Protein AF-A0A0P7XXV5-F1 (afdb_monomer_lite)

Secondary structure (DSSP, 8-state):
--HHHHHHHHHHSTTHHHHHHHHHHHHHHHHHHHH--S-------------S----S---TTSSSPEEEEE------TT--S--GGGGSS-SEEEEETT--HHHHHHHHHHHHT--TT------------

Foldseek 3Di:
DPPVVVVVVCVVDPPPVVVVVVVVVVVVVVVVVVVDPDDDDDDDDDDDDDDDDPPPPDPVVLPPADKDKDFADDDDDPPDPDDPLCVLVPDRIDIDHPPDDPVNVVVVSCVSSVNDPPDDDDDDPPPDDD

pLDDT: mean 74.36, std 18.9, range [37.81, 96.12]

InterPro domains:
  IPR051507 Polycomb group RING finger [PTHR45893] (1-121)

Organism: Scleropages formosus (NCBI:txid113540)

Radius of gyration: 26.79 Å; chains: 1; bounding box: 54×50×66 Å

Structure (mmCIF, N/CA/C/O backbone):
data_AF-A0A0P7XXV5-F1
#
_entry.id   AF-A0A0P7XXV5-F1
#
loop_
_atom_site.group_PDB
_atom_site.id
_atom_site.type_symbol
_atom_site.label_atom_id
_atom_site.label_alt_id
_atom_site.label_comp_id
_atom_site.label_asym_id
_atom_site.label_entity_id
_atom_site.label_seq_id
_atom_site.pdbx_PDB_ins_code
_atom_site.Cartn_x
_atom_site.Cartn_y
_atom_site.Cartn_z
_atom_site.occupancy
_atom_site.B_iso_or_equiv
_atom_site.auth_seq_id
_atom_site.auth_comp_id
_atom_site.auth_asym_id
_atom_site.auth_atom_id
_atom_site.pdbx_PDB_model_num
ATOM 1 N N . MET A 1 1 ? 2.782 2.547 -19.962 1.00 63.94 1 MET A N 1
ATOM 2 C CA . MET A 1 1 ? 1.845 1.404 -20.049 1.00 63.94 1 MET A CA 1
ATOM 3 C C . MET A 1 1 ? 1.946 0.604 -18.756 1.00 63.94 1 MET A C 1
ATOM 5 O O . MET A 1 1 ? 2.900 0.814 -18.023 1.00 63.94 1 MET A O 1
ATOM 9 N N . ASP A 1 2 ? 0.969 -0.246 -18.427 1.00 87.75 2 ASP A N 1
ATOM 10 C CA . ASP A 1 2 ? 1.122 -1.216 -17.330 1.00 87.75 2 ASP A CA 1
ATOM 11 C C . ASP A 1 2 ? 2.130 -2.286 -17.772 1.00 87.75 2 ASP A C 1
ATOM 13 O O . ASP A 1 2 ? 1.900 -2.953 -18.783 1.00 87.75 2 ASP A O 1
ATOM 17 N N . ASN A 1 3 ? 3.228 -2.445 -17.030 1.00 85.25 3 ASN A N 1
ATOM 18 C CA . ASN A 1 3 ? 4.298 -3.396 -17.348 1.00 85.25 3 ASN A CA 1
ATOM 19 C C . ASN A 1 3 ? 3.766 -4.833 -17.513 1.00 85.25 3 ASN A C 1
ATOM 21 O O . ASN A 1 3 ? 4.292 -5.608 -18.304 1.00 85.25 3 ASN A O 1
ATOM 25 N N . THR A 1 4 ? 2.688 -5.193 -16.809 1.00 88.56 4 THR A N 1
ATOM 26 C CA . THR A 1 4 ? 2.060 -6.518 -16.921 1.00 88.56 4 THR A CA 1
ATOM 27 C C . THR A 1 4 ? 1.306 -6.670 -18.236 1.00 88.56 4 THR A C 1
ATOM 29 O O . THR A 1 4 ? 1.388 -7.714 -18.880 1.00 88.56 4 THR A O 1
ATOM 32 N N . LEU A 1 5 ? 0.566 -5.634 -18.645 1.00 93.06 5 LEU A N 1
ATOM 33 C CA . LEU A 1 5 ? -0.151 -5.642 -19.921 1.00 93.06 5 LEU A CA 1
ATOM 34 C C . LEU A 1 5 ? 0.833 -5.701 -21.088 1.00 93.06 5 LEU A C 1
ATOM 36 O O . LEU A 1 5 ? 0.609 -6.461 -22.023 1.00 93.06 5 LEU A O 1
ATOM 40 N N . GLU A 1 6 ? 1.932 -4.959 -21.002 1.00 90.69 6 GLU A N 1
ATOM 41 C CA . GLU A 1 6 ? 3.004 -4.970 -21.996 1.00 90.69 6 GLU A CA 1
ATOM 42 C C . GLU A 1 6 ? 3.633 -6.370 -22.145 1.00 90.69 6 GLU A C 1
ATOM 44 O O . GLU A 1 6 ? 3.699 -6.913 -23.249 1.00 90.69 6 GLU A O 1
ATOM 49 N N . GLU A 1 7 ? 3.981 -7.026 -21.034 1.00 88.88 7 GLU A N 1
ATOM 50 C CA . GLU A 1 7 ? 4.498 -8.402 -21.042 1.00 88.88 7 GLU A CA 1
ATOM 51 C C . GLU A 1 7 ? 3.500 -9.418 -21.618 1.00 88.88 7 GLU A C 1
ATOM 53 O O . GLU A 1 7 ? 3.889 -10.348 -22.330 1.00 88.88 7 GLU A O 1
ATOM 58 N N . ILE A 1 8 ? 2.204 -9.256 -21.333 1.00 93.56 8 ILE A N 1
ATOM 59 C CA . ILE A 1 8 ? 1.156 -10.099 -21.920 1.00 93.56 8 ILE A CA 1
ATOM 60 C C . ILE A 1 8 ? 1.088 -9.878 -23.435 1.00 93.56 8 ILE A C 1
ATOM 62 O O . ILE A 1 8 ? 1.070 -10.846 -24.195 1.00 93.56 8 ILE A O 1
ATOM 66 N N . ILE A 1 9 ? 1.089 -8.624 -23.887 1.00 93.81 9 ILE A N 1
ATOM 67 C CA . ILE A 1 9 ? 1.019 -8.261 -25.306 1.00 93.81 9 ILE A CA 1
ATOM 68 C C . ILE A 1 9 ? 2.217 -8.837 -26.075 1.00 93.81 9 ILE A C 1
ATOM 70 O O . ILE A 1 9 ? 2.024 -9.465 -27.117 1.00 93.81 9 ILE A O 1
ATOM 74 N N . PHE A 1 10 ? 3.435 -8.717 -25.543 1.00 94.00 10 PHE A N 1
ATOM 75 C CA . PHE A 1 10 ? 4.636 -9.257 -26.188 1.00 94.00 10 PHE A CA 1
ATOM 76 C C . PHE A 1 10 ? 4.674 -10.785 -26.243 1.00 94.00 10 PHE A C 1
ATOM 78 O O . PHE A 1 10 ? 5.223 -11.349 -27.188 1.00 94.00 10 PHE A O 1
ATOM 85 N N . LYS A 1 11 ? 4.057 -11.472 -25.278 1.00 92.38 11 LYS A N 1
ATOM 86 C CA . LYS A 1 11 ? 3.904 -12.935 -25.328 1.00 92.38 11 LYS A CA 1
ATOM 87 C C . LYS A 1 11 ? 2.852 -13.382 -26.340 1.00 92.38 11 LYS A C 1
ATOM 89 O O . LYS A 1 11 ? 3.003 -14.447 -26.931 1.00 92.38 11 LYS A O 1
ATOM 94 N N . LEU A 1 12 ? 1.794 -12.594 -26.534 1.00 95.69 12 LEU A N 1
ATOM 95 C CA . LEU A 1 12 ? 0.735 -12.891 -27.502 1.00 95.69 12 LEU A CA 1
ATOM 96 C C . LEU A 1 12 ? 1.146 -12.576 -28.944 1.00 95.69 12 LEU A C 1
ATOM 98 O O . LEU A 1 12 ? 0.664 -13.231 -29.866 1.00 95.69 12 LEU A O 1
ATOM 102 N N . VAL A 1 13 ? 2.026 -11.592 -29.145 1.00 95.56 13 VAL A N 1
ATOM 103 C CA . VAL A 1 13 ? 2.463 -11.140 -30.472 1.00 95.56 13 VAL A CA 1
ATOM 104 C C . VAL A 1 13 ? 3.986 -11.286 -30.607 1.00 95.56 13 VAL A C 1
ATOM 106 O O . VAL A 1 13 ? 4.728 -10.367 -30.252 1.00 95.56 13 VAL A O 1
ATOM 109 N N . PRO A 1 14 ? 4.476 -12.412 -31.160 1.00 92.88 14 PRO A N 1
ATOM 110 C CA . PRO A 1 14 ? 5.902 -12.631 -31.383 1.00 92.88 14 PRO A CA 1
ATOM 111 C C . PRO A 1 14 ? 6.520 -11.541 -32.265 1.00 92.88 14 PRO A C 1
ATOM 113 O O . PRO A 1 14 ? 5.907 -11.086 -33.235 1.00 92.88 14 PRO A O 1
ATOM 116 N N . GLY A 1 15 ? 7.747 -11.124 -31.955 1.00 91.94 15 GLY A N 1
ATOM 117 C CA . GLY A 1 15 ? 8.468 -10.141 -32.766 1.00 91.94 15 GLY A CA 1
ATOM 118 C C . GLY A 1 15 ? 7.968 -8.698 -32.620 1.00 91.94 15 GLY A C 1
ATOM 119 O O . GLY A 1 15 ? 8.361 -7.834 -33.404 1.00 91.94 15 GLY A O 1
ATOM 120 N N . LEU A 1 16 ? 7.016 -8.416 -31.719 1.00 95.44 16 LEU A N 1
ATOM 121 C CA . LEU A 1 16 ? 6.488 -7.062 -31.526 1.00 95.44 16 LEU A CA 1
ATOM 122 C C . LEU A 1 16 ? 7.499 -6.161 -30.808 1.00 95.44 16 LEU A C 1
ATOM 124 O O . LEU A 1 16 ? 7.743 -5.053 -31.277 1.00 95.44 16 LEU A O 1
ATOM 128 N N . ARG A 1 17 ? 8.141 -6.670 -29.751 1.00 93.88 17 ARG A N 1
ATOM 129 C CA . ARG A 1 17 ? 9.139 -5.932 -28.966 1.00 93.88 17 ARG A CA 1
ATOM 130 C C . ARG A 1 17 ? 10.307 -5.467 -29.837 1.00 93.88 17 ARG A C 1
ATOM 132 O O . ARG A 1 17 ? 10.703 -4.308 -29.789 1.00 93.88 17 ARG A O 1
ATOM 139 N N . GLU A 1 18 ? 10.833 -6.366 -30.663 1.00 95.38 18 GLU A N 1
ATOM 140 C CA . GLU A 1 18 ? 11.959 -6.092 -31.554 1.00 95.38 18 GLU A CA 1
ATOM 141 C C . GLU A 1 18 ? 11.587 -5.049 -32.613 1.00 95.38 18 GLU A C 1
ATOM 143 O O . GLU A 1 18 ? 12.385 -4.166 -32.919 1.00 95.38 18 GLU A O 1
ATOM 148 N N . ARG A 1 19 ? 10.360 -5.106 -33.150 1.00 95.06 19 ARG A N 1
ATOM 149 C CA . ARG A 1 19 ? 9.874 -4.120 -34.127 1.00 95.06 19 ARG A CA 1
ATOM 150 C C . ARG A 1 19 ? 9.702 -2.735 -33.521 1.00 95.06 19 ARG A C 1
ATOM 152 O O . ARG A 1 19 ? 10.088 -1.765 -34.166 1.00 95.06 19 ARG A O 1
ATOM 159 N N . GLU A 1 20 ? 9.131 -2.631 -32.325 1.00 94.19 20 GLU A N 1
ATOM 160 C CA . GLU A 1 20 ? 8.963 -1.338 -31.653 1.00 94.19 20 GLU A CA 1
ATOM 161 C C . GLU A 1 20 ? 10.319 -0.713 -31.316 1.00 94.19 20 GLU A C 1
ATOM 163 O O . GLU A 1 20 ? 10.552 0.455 -31.628 1.00 94.19 20 GLU A O 1
ATOM 168 N N . GLN A 1 21 ? 11.258 -1.511 -30.804 1.00 93.75 21 GLN A N 1
ATOM 169 C CA . GLN A 1 21 ? 12.616 -1.048 -30.532 1.00 93.75 21 GLN A CA 1
ATOM 170 C C . GLN A 1 21 ? 13.341 -0.602 -31.813 1.00 93.75 21 GLN A C 1
ATOM 172 O O . GLN A 1 21 ? 13.996 0.441 -31.830 1.00 93.75 21 GLN A O 1
ATOM 177 N N . GLN A 1 22 ? 13.192 -1.346 -32.912 1.00 95.75 22 GLN A N 1
ATOM 178 C CA . GLN A 1 22 ? 13.773 -0.974 -34.203 1.00 95.75 22 GLN A CA 1
ATOM 179 C C . GLN A 1 22 ? 13.188 0.345 -34.733 1.00 95.75 22 GLN A C 1
ATOM 181 O O . GLN A 1 22 ? 13.937 1.199 -35.208 1.00 95.75 22 GLN A O 1
ATOM 186 N N . GLN A 1 23 ? 11.872 0.544 -34.616 1.00 94.75 23 GLN A N 1
ATOM 187 C CA . GLN A 1 23 ? 11.214 1.790 -35.020 1.00 94.75 23 GLN A CA 1
ATOM 188 C C . GLN A 1 23 ? 11.680 2.983 -34.185 1.00 94.75 23 GLN A C 1
ATOM 190 O O . GLN A 1 23 ? 11.906 4.058 -34.739 1.00 94.75 23 GLN A O 1
ATOM 195 N N . GLU A 1 24 ? 11.864 2.804 -32.878 1.00 92.62 24 GLU A N 1
ATOM 196 C CA . GLU A 1 24 ? 12.381 3.850 -31.997 1.00 92.62 24 GLU A CA 1
ATOM 197 C C . GLU A 1 24 ? 13.819 4.237 -32.376 1.00 92.62 24 GLU A C 1
ATOM 199 O O . GLU A 1 24 ? 14.122 5.420 -32.554 1.00 92.62 24 GLU A O 1
ATOM 204 N N . ILE A 1 25 ? 14.697 3.252 -32.600 1.00 93.00 25 ILE A N 1
ATOM 205 C CA . ILE A 1 25 ? 16.075 3.486 -33.060 1.00 93.00 25 ILE A CA 1
ATOM 206 C C . ILE A 1 25 ? 16.083 4.234 -34.398 1.00 93.00 25 ILE A C 1
ATOM 208 O O . ILE A 1 25 ? 16.828 5.203 -34.569 1.00 93.00 25 ILE A O 1
ATOM 212 N N . GLU A 1 26 ? 15.260 3.809 -35.356 1.00 94.00 26 GLU A N 1
ATOM 213 C CA . GLU A 1 26 ? 15.156 4.454 -36.666 1.00 94.00 26 GLU A CA 1
ATOM 214 C C . GLU A 1 26 ? 14.610 5.876 -36.574 1.00 94.00 26 GLU A C 1
ATOM 216 O O . GLU A 1 26 ? 15.117 6.772 -37.256 1.00 94.00 26 GLU A O 1
ATOM 221 N N . PHE A 1 27 ? 13.625 6.102 -35.706 1.00 94.00 27 PHE A N 1
ATOM 222 C CA . PHE A 1 27 ? 13.078 7.421 -35.431 1.00 94.00 27 PHE A CA 1
ATOM 223 C C . PHE A 1 27 ? 14.164 8.357 -34.898 1.00 94.00 27 PHE A C 1
ATOM 225 O O . PHE A 1 27 ? 14.403 9.407 -35.497 1.00 94.00 27 PHE A O 1
ATOM 232 N N . TRP A 1 28 ? 14.891 7.959 -33.850 1.00 88.25 28 TRP A N 1
ATOM 233 C CA . TRP A 1 28 ? 15.965 8.772 -33.272 1.00 88.25 28 TRP A CA 1
ATOM 234 C C . TRP A 1 28 ? 17.126 8.991 -34.236 1.00 88.25 28 TRP A C 1
ATOM 236 O O . TRP A 1 28 ? 17.646 10.104 -34.325 1.00 88.25 28 TRP A O 1
ATOM 246 N N . LYS A 1 29 ? 17.507 7.971 -35.012 1.00 90.69 29 LYS A N 1
ATOM 247 C CA . LYS A 1 29 ? 18.532 8.095 -36.057 1.00 90.69 29 LYS A CA 1
ATOM 248 C C . LYS A 1 29 ? 18.117 9.120 -37.113 1.00 90.69 29 LYS A C 1
ATOM 250 O O . LYS A 1 29 ? 18.901 10.003 -37.451 1.00 90.69 29 LYS A O 1
ATOM 255 N N . LYS A 1 30 ? 16.875 9.042 -37.596 1.00 88.19 30 LYS A N 1
ATOM 256 C CA . LYS A 1 30 ? 16.324 9.968 -38.593 1.00 88.19 30 LYS A CA 1
ATOM 257 C C . LYS A 1 30 ? 16.162 11.384 -38.046 1.00 88.19 30 LYS A C 1
ATOM 259 O O . LYS A 1 30 ? 16.366 12.335 -38.795 1.00 88.19 30 LYS A O 1
ATOM 264 N N . ASN A 1 31 ? 15.804 11.533 -36.771 1.00 80.31 31 ASN A N 1
ATOM 265 C CA . ASN A 1 31 ? 15.637 12.843 -36.147 1.00 80.31 31 ASN A CA 1
ATOM 266 C C . ASN A 1 31 ? 16.985 13.500 -35.813 1.00 80.31 31 ASN A C 1
ATOM 268 O O . ASN A 1 31 ? 17.140 14.691 -36.057 1.00 80.31 31 ASN A O 1
ATOM 272 N N . ARG A 1 32 ? 18.004 12.730 -35.395 1.00 67.56 32 ARG A N 1
ATOM 273 C CA . ARG A 1 32 ? 19.384 13.237 -35.266 1.00 67.56 32 ARG A CA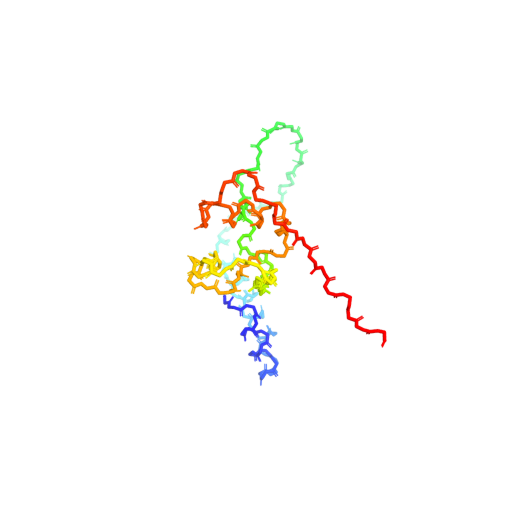 1
ATOM 274 C C . ARG A 1 32 ? 19.955 13.737 -36.590 1.00 67.56 32 ARG A C 1
ATOM 276 O O . ARG A 1 32 ? 20.631 14.756 -36.616 1.00 67.56 32 ARG A O 1
ATOM 283 N N . SER A 1 33 ? 19.667 13.057 -37.700 1.00 58.34 33 SER A N 1
ATOM 284 C CA . SER A 1 33 ? 20.089 13.519 -39.031 1.00 58.34 33 SER A CA 1
ATOM 285 C C . SER A 1 33 ? 19.348 14.771 -39.517 1.00 58.34 33 SER A C 1
ATOM 287 O O . SER A 1 33 ? 19.768 15.358 -40.506 1.00 58.34 33 SER A O 1
ATOM 289 N N . LYS A 1 34 ? 18.250 15.172 -38.861 1.00 58.38 34 LYS A N 1
ATOM 290 C CA . LYS A 1 34 ? 17.520 16.414 -39.161 1.00 58.38 34 LYS A CA 1
ATOM 291 C C . LYS A 1 34 ? 17.935 17.589 -38.274 1.00 58.38 34 LYS A C 1
ATOM 293 O O . LYS A 1 34 ? 17.766 18.723 -38.701 1.00 58.38 34 LYS A O 1
ATOM 298 N N . GLU A 1 35 ? 18.444 17.325 -37.071 1.00 53.09 35 GLU A N 1
ATOM 299 C CA . GLU A 1 35 ? 18.924 18.364 -36.147 1.00 53.09 35 GLU A CA 1
ATOM 300 C C . GLU A 1 35 ? 20.377 18.775 -36.434 1.00 53.09 35 GLU A C 1
ATOM 302 O O . GLU A 1 35 ? 20.749 19.922 -36.204 1.00 53.09 35 GLU A O 1
ATOM 307 N N . ASN A 1 36 ? 21.176 17.888 -37.036 1.00 47.44 36 ASN A N 1
ATOM 308 C CA . ASN A 1 36 ? 22.538 18.202 -37.460 1.00 47.44 36 ASN A CA 1
ATOM 309 C C . ASN A 1 36 ? 22.554 18.910 -38.826 1.00 47.44 36 ASN A C 1
ATOM 311 O O . ASN A 1 36 ? 22.948 18.333 -39.841 1.00 47.44 36 ASN A O 1
ATOM 315 N N . GLY A 1 37 ? 22.165 20.186 -38.832 1.00 49.75 37 GLY A N 1
ATOM 316 C CA . GLY A 1 37 ? 22.965 21.160 -39.574 1.00 49.75 37 GLY A CA 1
ATOM 317 C C . GLY A 1 37 ? 24.356 21.211 -38.932 1.00 49.75 37 GLY A C 1
ATOM 318 O O . GLY A 1 37 ? 24.452 21.159 -37.711 1.00 49.75 37 GLY A O 1
ATOM 319 N N . GLU A 1 38 ? 25.400 21.195 -39.756 1.00 50.59 38 GLU A N 1
ATOM 320 C CA . GLU A 1 38 ? 26.830 21.275 -39.410 1.00 50.59 38 GLU A CA 1
ATOM 321 C C . GLU A 1 38 ? 27.152 21.897 -38.034 1.00 50.59 38 GLU A C 1
ATOM 323 O O . GLU A 1 38 ? 26.848 23.066 -37.828 1.00 50.59 38 GLU A O 1
ATOM 328 N N . ASP A 1 39 ? 27.814 21.159 -37.131 1.00 39.66 39 ASP A N 1
ATOM 329 C CA . ASP A 1 39 ? 29.034 21.627 -36.446 1.00 39.66 39 ASP A CA 1
ATOM 330 C C . ASP A 1 39 ? 29.704 20.497 -35.636 1.00 39.66 39 ASP A C 1
ATOM 332 O O . ASP A 1 39 ? 29.094 19.513 -35.214 1.00 39.66 39 ASP A O 1
ATOM 336 N N . ASP A 1 40 ? 31.006 20.664 -35.487 1.00 43.94 40 ASP A N 1
ATOM 337 C CA . ASP A 1 40 ? 32.062 19.742 -35.111 1.00 43.94 40 ASP A CA 1
ATOM 338 C C . ASP A 1 40 ? 32.175 19.460 -33.591 1.00 43.94 40 ASP A C 1
ATOM 340 O O . ASP A 1 40 ? 31.994 20.333 -32.740 1.00 43.94 40 ASP A O 1
ATOM 344 N N . GLY A 1 41 ? 32.604 18.238 -33.243 1.00 37.81 41 GLY A N 1
ATOM 345 C CA . GLY A 1 41 ? 33.501 18.032 -32.095 1.00 37.81 41 GLY A CA 1
ATOM 346 C C . GLY A 1 41 ? 32.960 17.318 -30.832 1.00 37.81 41 GLY A C 1
ATOM 347 O O . GLY A 1 41 ? 31.939 17.704 -30.259 1.00 37.81 41 GLY A O 1
ATOM 348 N N . PRO A 1 42 ? 33.697 16.321 -30.287 1.00 51.56 42 PRO A N 1
ATOM 349 C CA . PRO A 1 42 ? 33.393 15.694 -29.006 1.00 51.56 42 PRO A CA 1
ATOM 350 C C . PRO A 1 42 ? 34.039 16.493 -27.863 1.00 51.56 42 PRO A C 1
ATOM 352 O O . PRO A 1 42 ? 35.263 16.597 -27.777 1.00 51.56 42 PRO A O 1
ATOM 355 N N . LYS A 1 43 ? 33.243 17.038 -26.936 1.00 41.81 43 LYS A N 1
ATOM 356 C CA . LYS A 1 43 ? 33.770 17.636 -25.696 1.00 41.81 43 LYS A CA 1
ATOM 357 C C . LYS A 1 43 ? 33.367 16.818 -24.479 1.00 41.81 43 LYS A C 1
ATOM 359 O O . LYS A 1 43 ? 32.282 16.953 -23.922 1.00 41.81 43 LYS A O 1
ATOM 364 N N . SER A 1 44 ? 34.321 15.991 -24.069 1.00 46.72 44 SER A N 1
ATOM 365 C CA . SER A 1 44 ? 34.439 15.329 -22.777 1.00 46.72 44 SER A CA 1
ATOM 366 C C . SER A 1 44 ? 34.133 16.294 -21.628 1.00 46.72 44 SER A C 1
ATOM 368 O O . SER A 1 44 ? 34.843 17.284 -21.441 1.00 46.72 44 SER A O 1
ATOM 370 N N . LYS A 1 45 ? 33.117 15.994 -20.814 1.00 43.16 45 LYS A N 1
ATOM 371 C CA . LYS A 1 45 ? 32.920 16.650 -19.516 1.00 43.16 45 LYS A CA 1
ATOM 372 C C . LYS A 1 45 ? 33.412 15.718 -18.409 1.00 43.16 45 LYS A C 1
ATOM 374 O O . LYS A 1 45 ? 32.892 14.625 -18.219 1.00 43.16 45 LYS A O 1
ATOM 379 N N . LYS A 1 46 ? 34.475 16.161 -17.735 1.00 46.41 46 LYS A N 1
ATOM 380 C CA . LYS A 1 46 ? 35.037 15.583 -16.505 1.00 46.41 46 LYS A CA 1
ATOM 381 C C . LYS A 1 46 ? 34.002 15.681 -15.368 1.00 46.41 46 LYS A C 1
ATOM 383 O O . LYS A 1 46 ? 33.338 16.716 -15.306 1.00 46.41 46 LYS A O 1
ATOM 388 N N . PRO A 1 47 ? 33.911 14.713 -14.439 1.00 41.75 47 PRO A N 1
ATOM 389 C CA . PRO A 1 47 ? 33.126 14.894 -13.229 1.00 41.75 47 PRO A CA 1
ATOM 390 C C . PRO A 1 47 ? 33.948 15.722 -12.232 1.00 41.75 47 PRO A C 1
ATOM 392 O O . PRO A 1 47 ? 35.109 15.409 -11.959 1.00 41.75 47 PRO A O 1
ATOM 395 N N . ARG A 1 48 ? 33.367 16.804 -11.714 1.00 41.06 48 ARG A N 1
ATOM 396 C CA . ARG A 1 48 ? 33.847 17.464 -10.498 1.00 41.06 48 ARG A CA 1
ATOM 397 C C . ARG A 1 48 ? 32.821 17.193 -9.406 1.00 41.06 48 ARG A C 1
ATOM 399 O O . ARG A 1 48 ? 31.686 17.631 -9.509 1.00 41.06 48 ARG A O 1
ATOM 406 N N . VAL A 1 49 ? 33.263 16.405 -8.434 1.00 49.50 49 VAL A N 1
ATOM 407 C CA . VAL A 1 49 ? 32.782 16.358 -7.052 1.00 49.50 49 VAL A CA 1
ATOM 408 C C . VAL A 1 49 ? 32.851 17.764 -6.458 1.00 49.50 49 VAL A C 1
ATOM 410 O O . VAL A 1 49 ? 33.916 18.375 -6.523 1.00 49.50 49 VAL A O 1
ATOM 413 N N . ASP A 1 50 ? 31.730 18.310 -5.999 1.00 42.84 50 ASP A N 1
ATOM 414 C CA . ASP A 1 50 ? 31.377 18.489 -4.580 1.00 42.84 50 ASP A CA 1
ATOM 415 C C . ASP A 1 50 ? 30.022 19.227 -4.482 1.00 42.84 50 ASP A C 1
ATOM 417 O O . ASP A 1 50 ? 29.576 19.791 -5.478 1.00 42.84 50 ASP A O 1
ATOM 421 N N . GLU A 1 51 ? 29.431 19.248 -3.283 1.00 42.72 51 GLU A N 1
ATOM 422 C CA . GLU A 1 51 ? 28.237 20.019 -2.858 1.00 42.72 51 GLU A CA 1
ATOM 423 C C . GLU A 1 51 ? 26.878 19.282 -2.878 1.00 42.72 51 GLU A C 1
ATOM 425 O O . GLU A 1 51 ? 26.038 19.409 -3.760 1.00 42.72 51 GLU A O 1
ATOM 430 N N . GLU A 1 52 ? 26.692 18.477 -1.828 1.00 49.28 52 GLU A N 1
ATOM 431 C CA . GLU A 1 52 ? 25.538 18.488 -0.916 1.00 49.28 52 GLU A CA 1
ATOM 432 C C . GLU A 1 52 ? 24.150 18.900 -1.471 1.00 49.28 52 GLU A C 1
ATOM 434 O O . GLU A 1 52 ? 23.846 20.069 -1.688 1.00 49.28 52 GLU A O 1
ATOM 439 N N . ASN A 1 53 ? 23.249 17.905 -1.467 1.00 44.03 53 ASN A N 1
ATOM 440 C CA . ASN A 1 53 ? 21.783 18.012 -1.488 1.00 44.03 53 ASN A CA 1
ATOM 441 C C . ASN A 1 53 ? 21.081 18.094 -2.862 1.00 44.03 53 ASN A C 1
ATOM 443 O O . ASN A 1 53 ? 20.257 18.969 -3.104 1.00 44.03 53 ASN A O 1
ATOM 447 N N . GLU A 1 54 ? 21.302 17.087 -3.714 1.00 44.88 54 GLU A N 1
ATOM 448 C CA . GLU A 1 54 ? 20.478 16.802 -4.907 1.00 44.88 54 GLU A CA 1
ATOM 449 C C . GLU A 1 54 ? 19.576 15.556 -4.725 1.00 44.88 54 GLU A C 1
ATOM 451 O O . GLU A 1 54 ? 19.399 14.753 -5.639 1.00 44.88 54 GLU A O 1
ATOM 456 N N . GLN A 1 55 ? 18.976 15.355 -3.544 1.00 53.00 55 GLN A N 1
ATOM 457 C CA . GLN A 1 55 ? 17.868 14.393 -3.383 1.00 53.00 55 GLN A CA 1
ATOM 458 C C . GLN A 1 55 ? 16.521 15.066 -3.679 1.00 53.00 55 GLN A C 1
ATOM 460 O O . GLN A 1 55 ? 15.632 15.070 -2.837 1.00 53.00 55 GLN A O 1
ATOM 465 N N . ASP A 1 56 ? 16.365 15.670 -4.856 1.00 53.62 56 ASP A N 1
ATOM 466 C CA . ASP A 1 56 ? 15.060 16.206 -5.281 1.00 53.62 56 ASP A CA 1
ATOM 467 C C . ASP A 1 56 ? 14.766 15.947 -6.764 1.00 53.62 56 ASP A C 1
ATOM 469 O O . ASP A 1 56 ? 14.141 16.733 -7.473 1.00 53.62 56 ASP A O 1
ATOM 473 N N . ALA A 1 57 ? 15.221 14.791 -7.245 1.00 54.16 57 ALA A N 1
ATOM 474 C CA . ALA A 1 57 ? 14.747 14.210 -8.487 1.00 54.16 57 ALA A CA 1
ATOM 475 C C . ALA A 1 57 ? 14.237 12.794 -8.194 1.00 54.16 57 ALA A C 1
ATOM 477 O O . ALA A 1 57 ? 15.010 11.863 -7.987 1.00 54.16 57 ALA A O 1
ATOM 478 N N . ASP A 1 58 ? 12.912 12.660 -8.183 1.00 59.47 58 ASP A N 1
ATOM 479 C CA . ASP A 1 58 ? 12.212 11.391 -8.401 1.00 59.47 58 ASP A CA 1
ATOM 480 C C . ASP A 1 58 ? 12.238 10.358 -7.259 1.00 59.47 58 ASP A C 1
ATOM 482 O O . ASP A 1 58 ? 12.228 9.147 -7.477 1.0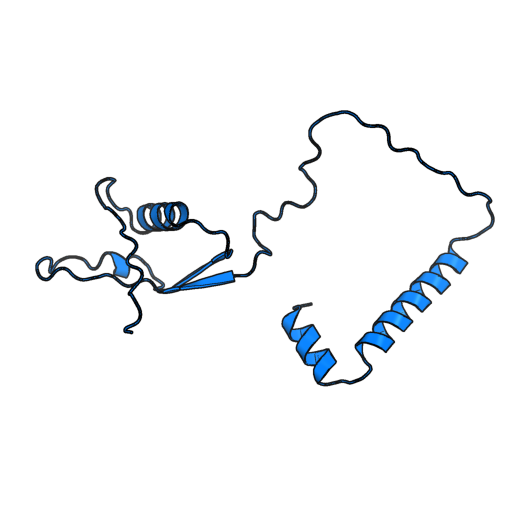0 59.47 58 ASP A O 1
ATOM 486 N N . GLN A 1 59 ? 12.207 10.810 -6.003 1.00 70.00 59 GLN A N 1
ATOM 487 C CA . GLN A 1 59 ? 11.870 9.907 -4.903 1.00 70.00 59 GLN A CA 1
ATOM 488 C C . GLN A 1 59 ? 10.346 9.810 -4.806 1.00 70.00 59 GLN A C 1
ATOM 490 O O . GLN A 1 59 ? 9.689 10.567 -4.099 1.00 70.00 59 GLN A O 1
ATOM 495 N N . ASP A 1 60 ? 9.759 8.875 -5.547 1.00 85.81 60 ASP A N 1
ATOM 496 C CA . ASP A 1 60 ? 8.309 8.664 -5.672 1.00 85.81 60 ASP A CA 1
ATOM 497 C C . ASP A 1 60 ? 7.576 8.266 -4.367 1.00 85.81 60 ASP A C 1
ATOM 499 O O . ASP A 1 60 ? 6.420 7.836 -4.403 1.00 85.81 60 ASP A O 1
ATOM 503 N N . TYR A 1 61 ? 8.233 8.390 -3.210 1.00 85.69 61 TYR A N 1
ATOM 504 C CA . TYR A 1 61 ? 7.749 8.005 -1.88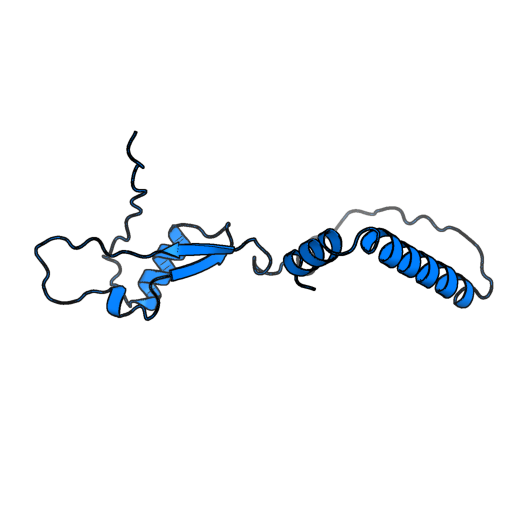9 1.00 85.69 61 TYR A CA 1
ATOM 505 C C . TYR A 1 61 ? 7.143 6.593 -1.871 1.00 85.69 61 TYR A C 1
ATOM 507 O O . TYR A 1 61 ? 6.060 6.383 -1.318 1.00 85.69 61 TYR A O 1
ATOM 515 N N . HIS A 1 62 ? 7.834 5.625 -2.483 1.00 89.81 62 HIS A N 1
ATOM 516 C CA . HIS A 1 62 ? 7.436 4.213 -2.539 1.00 89.81 62 HIS A CA 1
ATOM 517 C C . HIS A 1 62 ? 6.146 3.951 -3.327 1.00 89.81 62 HIS A C 1
ATOM 519 O O . HIS A 1 62 ? 5.519 2.899 -3.162 1.00 89.81 62 HIS A O 1
ATOM 525 N N . ARG A 1 63 ? 5.705 4.888 -4.174 1.00 88.38 63 ARG A N 1
ATOM 526 C CA . ARG A 1 63 ? 4.471 4.721 -4.958 1.00 88.38 63 ARG A CA 1
ATOM 527 C C . ARG A 1 63 ? 4.599 3.653 -6.040 1.00 88.38 63 ARG A C 1
ATOM 529 O O . ARG A 1 63 ? 3.610 2.968 -6.295 1.00 88.38 63 ARG A O 1
ATOM 536 N N . SER A 1 64 ? 5.782 3.490 -6.625 1.00 91.81 64 SER A N 1
ATOM 537 C CA . SER A 1 64 ? 6.072 2.486 -7.658 1.00 91.81 64 SER A CA 1
ATOM 538 C C . SER A 1 64 ? 6.619 1.182 -7.086 1.00 91.81 64 SER A C 1
ATOM 540 O O . SER A 1 64 ? 6.857 0.239 -7.840 1.00 91.81 64 SER A O 1
ATOM 542 N N . ASP A 1 65 ? 6.806 1.092 -5.764 1.00 94.62 65 ASP A N 1
ATOM 543 C CA . ASP A 1 65 ? 7.182 -0.173 -5.143 1.00 94.62 65 ASP A CA 1
ATOM 544 C C . ASP A 1 65 ? 6.111 -1.242 -5.424 1.00 94.62 65 ASP A C 1
ATOM 546 O O . ASP A 1 65 ? 4.905 -0.930 -5.426 1.00 94.62 65 ASP A O 1
ATOM 550 N N . PRO A 1 66 ? 6.517 -2.519 -5.576 1.00 94.94 66 PRO A N 1
ATOM 551 C CA . PRO A 1 66 ? 5.569 -3.615 -5.683 1.00 94.94 66 PRO A CA 1
ATOM 552 C C . PRO A 1 66 ? 4.591 -3.586 -4.508 1.00 94.94 66 PRO A C 1
ATOM 554 O O . PRO A 1 66 ? 4.956 -3.276 -3.374 1.00 94.94 66 PRO A O 1
ATOM 557 N N . GLN A 1 67 ? 3.327 -3.891 -4.780 1.00 95.75 67 GLN A N 1
ATOM 558 C CA . GLN A 1 67 ? 2.260 -3.772 -3.793 1.00 95.75 67 GLN A CA 1
ATOM 559 C C . GLN A 1 67 ? 1.888 -5.148 -3.242 1.00 95.75 67 GLN A C 1
ATOM 561 O O . GLN A 1 67 ? 1.729 -6.103 -3.999 1.00 95.75 67 GLN A O 1
ATOM 566 N N . ILE A 1 68 ? 1.669 -5.226 -1.932 1.00 94.50 68 ILE A N 1
ATOM 567 C CA . ILE A 1 68 ? 1.080 -6.387 -1.259 1.00 94.50 68 ILE A CA 1
ATOM 568 C C . ILE A 1 68 ? -0.311 -6.050 -0.735 1.00 94.50 68 ILE A C 1
ATOM 570 O O . ILE A 1 68 ? -0.610 -4.893 -0.435 1.00 94.50 68 ILE A O 1
ATOM 574 N N . ALA A 1 69 ? -1.160 -7.070 -0.619 1.00 94.56 69 ALA A N 1
ATOM 575 C CA . ALA A 1 69 ? -2.446 -6.982 0.056 1.00 94.56 69 ALA A CA 1
ATOM 576 C C . ALA A 1 69 ? -2.364 -7.718 1.399 1.00 94.56 69 ALA A C 1
ATOM 578 O O . ALA A 1 69 ? -2.069 -8.909 1.442 1.00 94.56 69 ALA A O 1
ATOM 579 N N . ILE A 1 70 ? -2.641 -7.010 2.490 1.00 91.38 70 ILE A N 1
ATOM 580 C CA . ILE A 1 70 ? -2.650 -7.554 3.850 1.00 91.38 70 ILE A CA 1
ATOM 581 C C . ILE A 1 70 ? -4.102 -7.770 4.259 1.00 91.38 70 ILE A C 1
ATOM 583 O O . ILE A 1 70 ? -4.883 -6.817 4.260 1.00 91.38 70 ILE A O 1
ATOM 587 N N . CYS A 1 71 ? -4.463 -9.010 4.594 1.00 89.19 71 CYS A N 1
ATOM 588 C CA . CYS A 1 71 ? -5.758 -9.337 5.185 1.00 89.19 71 CYS A CA 1
ATOM 589 C C . CYS A 1 71 ? -5.715 -9.061 6.690 1.00 89.19 71 CYS A C 1
ATOM 591 O O . CYS A 1 71 ? -4.791 -9.495 7.375 1.00 89.19 71 CYS A O 1
ATOM 593 N N . LEU A 1 72 ? -6.711 -8.343 7.196 1.00 85.62 72 LEU A N 1
ATOM 594 C CA . LEU A 1 72 ? -6.854 -8.035 8.610 1.00 85.62 72 LEU A CA 1
ATOM 595 C C . LEU A 1 72 ? -7.943 -8.911 9.208 1.00 85.62 72 LEU A C 1
ATOM 597 O O . LEU A 1 72 ? -9.102 -8.845 8.788 1.00 85.62 72 LEU A O 1
ATOM 601 N N . ASP A 1 73 ? -7.569 -9.667 10.231 1.00 80.44 73 ASP A N 1
ATOM 602 C CA . ASP A 1 73 ? -8.506 -10.418 11.048 1.00 80.44 73 ASP A CA 1
ATOM 603 C C . ASP A 1 73 ? -8.417 -9.957 12.504 1.00 80.44 73 ASP A C 1
ATOM 605 O O . ASP A 1 73 ? -7.345 -9.595 12.991 1.00 80.44 73 ASP A O 1
ATOM 609 N N . CYS A 1 74 ? -9.553 -9.926 13.196 1.00 74.94 74 CYS A N 1
ATOM 610 C CA . CYS A 1 74 ? -9.569 -9.641 14.626 1.00 74.94 74 CYS A CA 1
ATOM 611 C C . CYS A 1 74 ? -9.749 -10.932 15.390 1.00 74.94 74 CYS A C 1
ATOM 613 O O . CYS A 1 74 ? -10.837 -11.508 15.415 1.00 74.94 74 CYS A O 1
ATOM 615 N N . LEU A 1 75 ? -8.682 -11.340 16.070 1.00 70.25 75 LEU A N 1
ATOM 616 C CA . LEU A 1 75 ? -8.734 -12.476 16.964 1.00 70.25 75 LEU A CA 1
ATOM 617 C C . LEU A 1 75 ? -9.629 -12.130 18.160 1.00 70.25 75 LEU A C 1
ATOM 619 O O . LEU A 1 75 ? -9.298 -11.296 19.005 1.00 70.25 75 LEU A O 1
ATOM 623 N N . ARG A 1 76 ? -10.815 -12.738 18.203 1.00 67.06 76 ARG A N 1
ATOM 624 C CA . ARG A 1 76 ? -11.788 -12.515 19.270 1.00 67.06 76 ARG A CA 1
ATOM 625 C C . ARG A 1 76 ? -11.354 -13.281 20.517 1.00 67.06 76 ARG A C 1
ATOM 627 O O . ARG A 1 76 ? -11.437 -14.501 20.545 1.00 67.06 76 ARG A O 1
ATOM 634 N N . ASN A 1 77 ? -10.957 -12.573 21.572 1.00 55.69 77 ASN A N 1
ATOM 635 C CA . ASN A 1 77 ? -10.897 -13.162 22.910 1.00 55.69 77 ASN A CA 1
ATOM 636 C C . ASN A 1 77 ? -12.334 -13.276 23.448 1.00 55.69 77 ASN A C 1
ATOM 638 O O . ASN A 1 77 ? -13.087 -12.300 23.421 1.00 55.69 77 ASN A O 1
ATOM 642 N N . ASN A 1 78 ? -12.725 -14.468 23.904 1.00 51.12 78 ASN A N 1
ATOM 643 C CA . ASN A 1 78 ? -14.102 -14.906 24.203 1.00 51.12 78 ASN A CA 1
ATOM 644 C C . ASN A 1 78 ? -14.878 -14.132 25.306 1.00 51.12 78 ASN A C 1
ATOM 646 O O . ASN A 1 78 ? -15.857 -14.652 25.828 1.00 51.12 78 ASN A O 1
ATOM 650 N N . GLY A 1 79 ? -14.506 -12.898 25.663 1.00 53.03 79 GLY A N 1
ATOM 651 C CA . GLY A 1 79 ? -15.106 -12.151 26.779 1.00 53.03 79 GLY A CA 1
ATOM 652 C C . GLY A 1 79 ? -15.714 -10.780 26.461 1.00 53.03 79 GLY A C 1
ATOM 653 O O . GLY A 1 79 ? -16.464 -10.265 27.283 1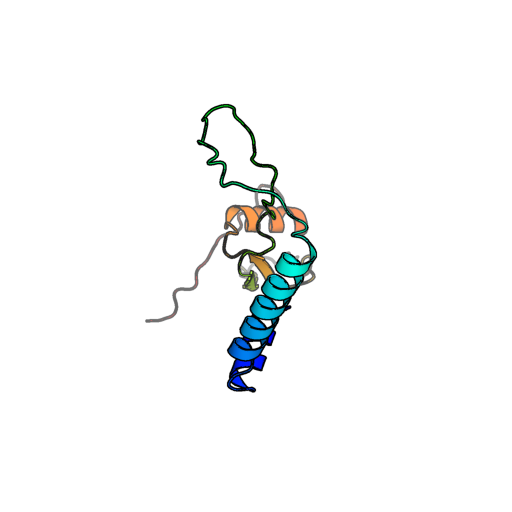.00 53.03 79 GLY A O 1
ATOM 654 N N . GLN A 1 80 ? -15.440 -10.163 25.306 1.00 52.12 80 GLN A N 1
ATOM 655 C CA . GLN A 1 80 ? -15.925 -8.802 25.020 1.00 52.12 80 GLN A CA 1
ATOM 656 C C . GLN A 1 80 ? -16.983 -8.816 23.910 1.00 52.12 80 GLN A C 1
ATOM 658 O O . GLN A 1 80 ? -16.690 -8.903 22.719 1.00 52.12 80 GLN A O 1
ATOM 663 N N . MET A 1 81 ? -18.254 -8.767 24.318 1.00 50.47 81 MET A N 1
ATOM 664 C CA . MET A 1 81 ? -19.424 -8.744 23.427 1.00 50.47 81 MET A CA 1
ATOM 665 C C . MET A 1 81 ? -19.755 -7.344 22.862 1.00 50.47 81 MET A C 1
ATOM 667 O O . MET A 1 81 ? -20.752 -7.188 22.170 1.00 50.47 81 MET A O 1
ATOM 671 N N . GLY A 1 82 ? -18.935 -6.321 23.105 1.00 49.72 82 GLY A N 1
ATOM 672 C CA . GLY A 1 82 ? -19.305 -4.941 22.772 1.00 49.72 82 GLY A CA 1
ATOM 673 C C . GLY A 1 82 ? -18.995 -4.510 21.344 1.00 49.72 82 GLY A C 1
ATOM 674 O O . GLY A 1 82 ? -19.887 -4.127 20.596 1.00 49.72 82 GLY A O 1
ATOM 675 N N . GLU A 1 83 ? -17.727 -4.524 20.940 1.00 54.25 83 GLU A N 1
ATOM 676 C CA . GLU A 1 83 ? -17.303 -3.674 19.826 1.00 54.25 83 GLU A CA 1
ATOM 677 C C . GLU A 1 83 ? -16.248 -4.400 18.994 1.00 54.25 83 GLU A C 1
ATOM 679 O O . GLU A 1 83 ? -15.093 -4.540 19.381 1.00 54.25 83 GLU A O 1
ATOM 684 N N . ASN A 1 84 ? -16.647 -4.912 17.826 1.00 59.53 84 ASN A N 1
ATOM 685 C CA . ASN A 1 84 ? -15.663 -5.350 16.840 1.00 59.53 84 ASN A CA 1
ATOM 686 C C . ASN A 1 84 ? -14.993 -4.085 16.310 1.00 59.53 84 ASN A C 1
ATOM 688 O O . ASN A 1 84 ? -15.515 -3.455 15.397 1.00 59.53 84 ASN A O 1
ATOM 692 N N . ILE A 1 85 ? -13.860 -3.713 16.886 1.00 63.78 85 ILE A N 1
ATOM 693 C CA . ILE A 1 85 ? -13.085 -2.530 16.513 1.00 63.78 85 ILE A CA 1
ATOM 694 C C . ILE A 1 85 ? -12.797 -2.498 14.998 1.00 63.78 85 ILE A C 1
ATOM 696 O O . ILE A 1 85 ? -12.954 -1.462 14.360 1.00 63.78 85 ILE A O 1
ATOM 700 N N . VAL A 1 86 ? -12.523 -3.649 14.371 1.00 63.22 86 VAL A N 1
ATOM 701 C CA . VAL A 1 86 ? -12.407 -3.777 12.900 1.00 63.22 86 VAL A CA 1
ATOM 702 C C . VAL A 1 86 ? -13.668 -3.431 12.115 1.00 63.22 86 VAL A C 1
ATOM 704 O O . VAL A 1 86 ? -13.537 -3.112 10.940 1.00 63.22 86 VAL A O 1
ATOM 707 N N . LYS A 1 87 ? -14.875 -3.434 12.700 1.00 64.94 87 LYS A N 1
ATOM 708 C CA . LYS A 1 87 ? -16.067 -2.892 12.014 1.00 64.94 87 LYS A CA 1
ATOM 709 C C . LYS A 1 87 ? -15.890 -1.407 11.685 1.00 64.94 87 LYS A C 1
ATOM 711 O O . LYS A 1 87 ? -16.473 -0.943 10.713 1.00 64.94 87 LYS A O 1
ATOM 716 N N . GLY A 1 88 ? -15.073 -0.679 12.455 1.00 68.62 88 GLY A N 1
ATOM 717 C CA . GLY A 1 88 ? -14.696 0.701 12.146 1.00 68.62 88 GLY A CA 1
ATOM 718 C C . GLY A 1 88 ? -13.825 0.825 10.891 1.00 68.62 88 GLY A C 1
ATOM 719 O O . GLY A 1 88 ? -13.782 1.884 10.263 1.00 68.62 88 GLY A O 1
ATOM 720 N N . LEU A 1 89 ? -13.167 -0.260 10.470 1.00 76.56 89 LEU A N 1
ATOM 721 C CA . LEU A 1 89 ? -12.424 -0.310 9.223 1.00 76.56 89 LEU A CA 1
ATOM 722 C C . LEU A 1 89 ? -13.332 -0.824 8.100 1.00 76.56 89 LEU A C 1
ATOM 724 O O . LEU A 1 89 ? -13.630 -2.008 7.995 1.00 76.56 89 LEU A O 1
ATOM 728 N N . MET A 1 90 ? -13.731 0.078 7.202 1.00 71.88 90 MET A N 1
ATOM 729 C CA . MET A 1 90 ? -14.640 -0.232 6.085 1.00 71.88 90 MET A CA 1
ATOM 730 C C . MET A 1 90 ? -14.132 -1.342 5.142 1.00 71.88 90 MET A C 1
ATOM 732 O O . MET A 1 90 ? -14.914 -1.907 4.383 1.00 71.88 90 MET A O 1
ATOM 736 N N . LYS A 1 91 ? -12.823 -1.630 5.142 1.00 79.38 91 LYS A N 1
ATOM 737 C CA . LYS A 1 91 ? -12.180 -2.631 4.281 1.00 79.38 91 LYS A CA 1
ATOM 738 C C . LYS A 1 91 ? -11.272 -3.527 5.116 1.00 79.38 91 LYS A C 1
ATOM 740 O O . LYS A 1 91 ? -10.401 -3.026 5.811 1.00 79.38 91 LYS A O 1
ATOM 745 N N . LYS A 1 92 ? -11.417 -4.846 4.981 1.00 83.31 92 LYS A N 1
ATOM 746 C CA . LYS A 1 92 ? -10.568 -5.839 5.668 1.00 83.31 92 LYS A CA 1
ATOM 747 C C . LYS A 1 92 ? -9.186 -6.028 5.034 1.00 83.31 92 LYS A C 1
ATOM 749 O O . LYS A 1 92 ? -8.398 -6.821 5.528 1.00 83.31 92 LYS A O 1
ATOM 754 N N . PHE A 1 93 ? -8.898 -5.320 3.944 1.00 89.62 93 PHE A N 1
ATOM 755 C CA . PHE A 1 93 ? -7.644 -5.436 3.209 1.00 89.62 93 PHE A CA 1
ATOM 756 C C . PHE A 1 93 ? -6.950 -4.083 3.100 1.00 89.62 93 PHE A C 1
ATOM 758 O O . PHE A 1 93 ? -7.592 -3.077 2.782 1.00 89.62 93 PHE A O 1
ATOM 765 N N . ILE A 1 94 ? -5.635 -4.078 3.309 1.00 91.38 94 ILE A N 1
ATOM 766 C CA . ILE A 1 94 ? -4.761 -2.931 3.055 1.00 91.38 94 ILE A CA 1
ATOM 767 C C . ILE A 1 94 ? -3.868 -3.273 1.867 1.00 91.38 94 ILE A C 1
ATOM 769 O O . ILE A 1 94 ? -3.213 -4.310 1.884 1.00 91.38 94 ILE A O 1
ATOM 773 N N . ARG A 1 95 ? -3.828 -2.397 0.855 1.00 93.88 95 ARG A N 1
ATOM 774 C CA . ARG A 1 95 ? -2.824 -2.453 -0.213 1.00 93.88 95 ARG A CA 1
ATOM 775 C C . ARG A 1 95 ? -1.733 -1.428 0.072 1.00 93.88 95 ARG A C 1
ATOM 777 O O . ARG A 1 95 ? -2.052 -0.258 0.279 1.00 93.88 95 ARG A O 1
ATOM 784 N N . CYS A 1 96 ? -0.485 -1.865 0.097 1.00 94.50 96 CYS A N 1
ATOM 785 C CA . CYS A 1 96 ? 0.661 -1.024 0.430 1.00 94.50 96 CYS A CA 1
ATOM 786 C C . CYS A 1 96 ? 1.942 -1.540 -0.235 1.00 94.50 96 CYS A C 1
ATOM 788 O O . CYS A 1 96 ? 1.992 -2.692 -0.663 1.00 94.50 96 CYS A O 1
ATOM 790 N N . SER A 1 97 ? 2.977 -0.694 -0.283 1.00 96.12 97 SER A N 1
ATOM 791 C CA . SER A 1 97 ? 4.325 -1.082 -0.729 1.00 96.12 97 SER A CA 1
ATOM 792 C C . SER A 1 97 ? 4.834 -2.300 0.054 1.00 96.12 97 SER A C 1
ATOM 794 O O . SER A 1 97 ? 4.600 -2.410 1.261 1.00 96.12 97 SER A O 1
ATOM 796 N N . THR A 1 98 ? 5.578 -3.185 -0.615 1.00 95.25 98 THR A N 1
ATOM 797 C CA . THR A 1 98 ? 6.338 -4.286 0.004 1.00 95.25 98 THR A CA 1
ATOM 798 C C . THR A 1 98 ? 7.309 -3.817 1.088 1.00 95.25 98 THR A C 1
ATOM 800 O O . THR A 1 98 ? 7.705 -4.620 1.927 1.00 95.25 98 THR A O 1
ATOM 803 N N . ARG A 1 99 ? 7.687 -2.532 1.106 1.00 94.94 99 ARG A N 1
ATOM 804 C CA . ARG A 1 99 ? 8.581 -1.944 2.115 1.00 94.94 99 ARG A CA 1
ATOM 805 C C . ARG A 1 99 ? 7.861 -1.472 3.379 1.00 94.94 99 ARG A C 1
ATOM 807 O O . ARG A 1 99 ? 8.511 -0.951 4.286 1.00 94.94 99 ARG A O 1
ATOM 814 N N . VAL A 1 100 ? 6.531 -1.593 3.455 1.00 94.44 100 VAL A N 1
ATOM 815 C CA . VAL A 1 100 ? 5.786 -1.162 4.644 1.00 94.44 100 VAL A CA 1
ATOM 816 C C . VAL A 1 100 ? 6.275 -1.919 5.881 1.00 94.44 100 VAL A C 1
ATOM 818 O O . VAL A 1 100 ? 6.471 -3.132 5.855 1.00 94.44 100 VAL A O 1
ATOM 821 N N . THR A 1 101 ? 6.454 -1.206 6.991 1.00 93.56 101 THR A N 1
ATOM 822 C CA . THR A 1 101 ? 6.812 -1.842 8.261 1.00 93.56 101 THR A CA 1
ATOM 823 C C . THR A 1 101 ? 5.569 -2.169 9.074 1.00 93.56 101 THR A C 1
ATOM 825 O O . THR A 1 101 ? 4.554 -1.467 9.015 1.00 93.56 101 THR A O 1
ATOM 828 N N . VAL A 1 102 ? 5.698 -3.179 9.929 1.00 90.69 102 VAL A N 1
ATOM 829 C CA . VAL A 1 102 ? 4.738 -3.491 10.990 1.00 90.69 102 VAL A CA 1
ATOM 830 C C . VAL A 1 102 ? 4.365 -2.235 11.789 1.00 90.69 102 VAL A C 1
ATOM 832 O O . VAL A 1 102 ? 3.188 -1.936 11.960 1.00 90.69 102 VAL A O 1
ATOM 835 N N . GLY A 1 103 ? 5.349 -1.430 12.209 1.00 91.25 103 GLY A N 1
ATOM 836 C CA . GLY A 1 103 ? 5.103 -0.198 12.966 1.00 91.25 103 GLY A CA 1
ATOM 837 C C . GLY A 1 103 ? 4.235 0.818 12.214 1.00 91.25 103 GLY A C 1
ATOM 838 O O . GLY A 1 103 ? 3.369 1.454 12.814 1.00 91.25 103 GLY A O 1
ATOM 839 N N . THR A 1 104 ? 4.412 0.940 10.897 1.00 92.75 104 THR A N 1
ATOM 840 C CA . THR A 1 104 ? 3.574 1.798 10.046 1.00 92.75 104 THR A CA 1
ATOM 841 C C . THR A 1 104 ? 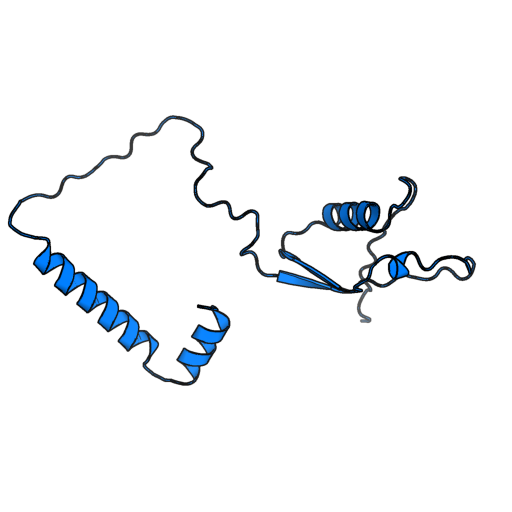2.133 1.292 9.989 1.00 92.75 104 THR A C 1
ATOM 843 O O . THR A 1 104 ? 1.203 2.089 10.118 1.00 92.75 104 THR A O 1
ATOM 846 N N . ILE A 1 105 ? 1.934 -0.024 9.862 1.00 91.25 105 ILE A N 1
ATOM 847 C CA . ILE A 1 105 ? 0.600 -0.643 9.863 1.00 91.25 105 ILE A CA 1
ATOM 848 C C . ILE A 1 105 ? -0.087 -0.426 11.217 1.00 91.25 105 ILE A C 1
ATOM 850 O O . ILE A 1 105 ? -1.242 -0.001 11.252 1.00 91.25 105 ILE A O 1
ATOM 854 N N . LYS A 1 106 ? 0.628 -0.628 12.332 1.00 87.56 106 LYS A N 1
ATOM 855 C CA . LYS A 1 106 ? 0.103 -0.377 13.685 1.00 87.56 106 LYS A CA 1
ATOM 856 C C . LYS A 1 106 ? -0.340 1.074 13.851 1.00 87.56 106 LYS A C 1
ATOM 858 O O . LYS A 1 106 ? -1.486 1.314 14.217 1.00 87.56 106 LYS A O 1
ATOM 863 N N . LYS A 1 107 ? 0.517 2.038 13.487 1.00 88.31 107 LYS A N 1
ATOM 864 C CA . LYS A 1 107 ? 0.181 3.475 13.510 1.00 88.31 107 LYS A CA 1
ATOM 865 C C . LYS A 1 107 ? -1.060 3.784 12.671 1.00 88.31 107 LYS A C 1
ATOM 867 O O . LYS A 1 107 ? -1.939 4.512 13.128 1.00 88.31 107 LYS A O 1
ATOM 872 N N . PHE A 1 108 ? -1.151 3.219 11.466 1.00 90.81 108 PHE A N 1
ATOM 873 C CA . PHE A 1 108 ? -2.316 3.390 10.600 1.00 90.81 108 PHE A CA 1
ATOM 874 C C . PHE A 1 108 ? -3.599 2.872 11.258 1.00 90.81 108 PHE A C 1
ATOM 876 O O . PHE A 1 108 ? -4.602 3.584 11.271 1.00 90.81 108 PHE A O 1
ATOM 883 N N . LEU A 1 109 ? -3.573 1.669 11.836 1.00 87.31 109 LEU A N 1
ATOM 884 C CA . LEU A 1 109 ? -4.731 1.081 12.509 1.00 87.31 109 LEU A CA 1
ATOM 885 C C . LEU A 1 109 ? -5.145 1.894 13.738 1.00 87.31 109 LEU A C 1
ATOM 887 O O . LEU A 1 109 ? -6.324 2.218 13.864 1.00 87.31 109 LEU A O 1
ATOM 891 N N . SER A 1 110 ? -4.196 2.306 14.583 1.00 86.44 110 SER A N 1
ATOM 892 C CA . SER A 1 110 ? -4.473 3.158 15.746 1.00 86.44 110 SER A CA 1
ATOM 893 C C . SER A 1 110 ? -5.154 4.468 15.347 1.00 86.44 110 SER A C 1
ATOM 895 O O . SER A 1 110 ? -6.152 4.848 15.956 1.00 86.44 110 SER A O 1
ATOM 897 N N . LEU A 1 111 ? -4.675 5.127 14.285 1.00 87.88 111 LEU A N 1
ATOM 898 C CA . LEU A 1 111 ? -5.271 6.362 13.768 1.00 87.88 111 LEU A CA 1
ATOM 899 C C . LEU A 1 111 ? -6.654 6.125 13.153 1.00 87.88 111 LEU A C 1
ATOM 901 O O . LEU A 1 111 ? -7.601 6.859 13.436 1.00 87.88 111 LEU A O 1
ATOM 905 N N . LYS A 1 112 ? -6.786 5.099 12.306 1.00 88.06 112 LYS A N 1
ATOM 906 C CA . LYS A 1 112 ? -8.012 4.837 11.544 1.00 88.06 112 LYS A CA 1
ATOM 907 C C . LYS A 1 112 ? -9.165 4.381 12.433 1.00 88.06 112 LYS A C 1
ATOM 909 O O . LYS A 1 112 ? -10.314 4.712 12.149 1.00 88.06 112 LYS A O 1
ATOM 914 N N . LEU A 1 113 ? -8.848 3.646 13.493 1.00 84.44 113 LEU A N 1
ATOM 915 C CA . LEU A 1 113 ? -9.802 3.079 14.442 1.00 84.44 113 LEU A CA 1
ATOM 916 C C . LEU A 1 113 ? -9.930 3.907 15.726 1.00 84.44 113 LEU A C 1
ATOM 918 O O . LEU A 1 113 ? -10.731 3.556 16.586 1.00 84.44 113 LEU A O 1
ATOM 922 N N . LYS A 1 114 ? -9.174 5.009 15.842 1.00 84.88 114 LYS A N 1
ATOM 923 C CA . LYS A 1 114 ? -9.130 5.886 17.023 1.00 84.88 114 LYS A CA 1
ATOM 924 C C . LYS A 1 114 ? -8.860 5.105 18.313 1.00 84.88 114 LYS A C 1
ATOM 926 O O . LYS A 1 114 ? -9.542 5.292 19.319 1.00 84.88 114 LYS A O 1
ATOM 931 N N . LEU A 1 115 ? -7.878 4.206 18.267 1.00 79.25 115 LEU A N 1
ATOM 932 C CA . LEU A 1 115 ? -7.554 3.367 19.415 1.00 79.25 115 LEU A CA 1
ATOM 933 C C . LEU A 1 115 ? -6.802 4.167 20.484 1.00 79.25 115 LEU A C 1
ATOM 935 O O . LEU A 1 115 ? -5.909 4.946 20.138 1.00 79.25 115 LEU A O 1
ATOM 939 N N . PRO A 1 116 ? -7.118 3.958 21.774 1.00 75.44 116 PRO A N 1
ATOM 940 C CA . PRO A 1 116 ? -6.297 4.445 22.875 1.00 75.44 116 PRO A CA 1
ATOM 941 C C . PRO A 1 116 ? -4.851 3.954 22.749 1.00 75.44 116 PRO A C 1
ATOM 943 O O . PRO A 1 116 ? -4.603 2.861 22.239 1.00 75.44 116 PRO A O 1
ATOM 946 N N . SER A 1 117 ? -3.897 4.712 23.292 1.00 65.44 117 SER A N 1
ATOM 947 C CA . SER A 1 117 ? -2.471 4.341 23.297 1.00 65.44 117 SER A CA 1
ATOM 948 C C . SER A 1 117 ? -2.165 3.017 24.013 1.00 65.44 117 SER A C 1
ATOM 950 O O . SER A 1 117 ? -1.073 2.486 23.849 1.00 65.44 117 SER A O 1
ATOM 952 N N . SER A 1 118 ? -3.116 2.474 24.782 1.00 57.28 118 SER A N 1
ATOM 953 C CA . SER A 1 118 ? -3.011 1.191 25.484 1.00 57.28 118 SER A CA 1
ATOM 954 C C . SER A 1 118 ? -3.311 -0.038 24.617 1.00 57.28 118 SER A C 1
ATOM 956 O O . SER A 1 118 ? -3.204 -1.156 25.113 1.00 57.28 118 SER A O 1
ATOM 958 N N . TYR A 1 119 ? -3.754 0.133 23.366 1.00 61.69 119 TYR A N 1
ATOM 959 C CA . TYR A 1 119 ? -4.036 -0.994 22.475 1.00 61.69 119 TYR A CA 1
ATOM 960 C C . TYR A 1 119 ? -2.760 -1.485 21.793 1.00 61.69 119 TYR A C 1
ATOM 962 O O . TYR A 1 119 ? -2.196 -0.805 20.934 1.00 61.69 119 TYR A O 1
ATOM 970 N N . GLU A 1 120 ? -2.346 -2.704 22.127 1.00 58.97 120 GLU A N 1
ATOM 971 C CA . GLU A 1 120 ? -1.282 -3.400 21.414 1.00 58.97 120 GLU A CA 1
ATOM 972 C C . GLU A 1 120 ? -1.856 -4.142 20.205 1.00 58.97 120 GLU A C 1
ATOM 974 O O . GLU A 1 120 ? -2.666 -5.060 20.327 1.00 58.97 120 GLU A O 1
ATOM 979 N N . VAL A 1 121 ? -1.424 -3.746 19.009 1.00 62.81 121 VAL A N 1
ATOM 980 C CA . VAL A 1 121 ? -1.604 -4.560 17.804 1.00 62.81 121 VAL A CA 1
ATOM 981 C C . VAL A 1 121 ? -0.474 -5.589 17.807 1.00 62.81 121 VAL A C 1
ATOM 983 O O . VAL A 1 121 ? 0.697 -5.209 17.751 1.00 62.81 121 VAL A O 1
ATOM 986 N N . SER A 1 122 ? -0.797 -6.874 17.917 1.00 64.38 122 SER A N 1
ATOM 987 C CA . SER A 1 122 ? 0.174 -7.971 17.890 1.00 64.38 122 SER A CA 1
ATOM 988 C C . SER A 1 122 ? 0.210 -8.638 16.516 1.00 64.38 122 SER A C 1
ATOM 990 O O . SER A 1 122 ? -0.823 -8.893 15.898 1.00 64.38 122 SER A O 1
ATOM 992 N N . ASP A 1 123 ? 1.417 -8.910 16.024 1.00 63.41 123 ASP A N 1
ATOM 993 C CA . ASP A 1 123 ? 1.627 -9.601 14.756 1.00 63.41 123 ASP A CA 1
ATOM 994 C C . ASP A 1 123 ? 1.703 -11.097 15.044 1.00 63.41 123 ASP A C 1
ATOM 996 O O . ASP A 1 123 ? 2.684 -11.593 15.597 1.00 63.41 123 ASP A O 1
ATOM 1000 N N . THR A 1 124 ? 0.644 -11.821 14.699 1.00 63.12 124 THR A N 1
ATOM 1001 C CA . THR A 1 124 ? 0.654 -13.284 14.717 1.00 63.12 124 THR A CA 1
ATOM 1002 C C . THR A 1 124 ? 0.851 -13.765 13.288 1.00 63.12 124 THR A C 1
ATOM 1004 O O . THR A 1 124 ? -0.071 -13.783 12.476 1.00 63.12 124 THR A O 1
ATOM 1007 N N . LEU A 1 125 ? 2.088 -14.129 12.947 1.00 59.34 125 LEU A N 1
ATOM 1008 C CA . LEU A 1 125 ? 2.329 -14.959 11.773 1.00 59.34 125 LEU A CA 1
ATOM 1009 C C . LEU A 1 125 ? 1.823 -16.350 12.136 1.00 59.34 125 LEU A C 1
ATOM 1011 O O . LEU A 1 125 ? 2.425 -17.014 12.976 1.00 59.34 125 LEU A O 1
ATOM 1015 N N . ASN A 1 126 ? 0.690 -16.761 11.565 1.00 56.38 126 ASN A N 1
ATOM 1016 C CA . ASN A 1 126 ? 0.217 -18.130 11.725 1.00 56.38 126 ASN A CA 1
ATOM 1017 C C . ASN A 1 126 ? 1.326 -19.061 11.215 1.00 56.38 126 ASN A C 1
ATOM 1019 O O . ASN A 1 126 ? 1.649 -18.988 10.025 1.00 56.38 126 ASN A O 1
ATOM 1023 N N . PRO A 1 127 ? 1.925 -19.910 12.069 1.00 57.44 127 PRO A N 1
ATOM 1024 C CA . PRO A 1 127 ? 2.807 -20.943 11.571 1.00 57.44 127 PRO A CA 1
ATOM 1025 C C . PRO A 1 127 ? 1.933 -21.861 10.720 1.00 57.44 127 PRO A C 1
ATOM 1027 O O . PRO A 1 127 ? 1.021 -22.516 11.224 1.00 57.44 127 PRO A O 1
ATOM 1030 N N . SER A 1 128 ? 2.151 -21.851 9.407 1.00 55.34 128 SER A N 1
ATOM 1031 C CA . SER A 1 128 ? 1.606 -22.886 8.538 1.00 55.34 128 SER A CA 1
ATOM 1032 C C . SER A 1 128 ? 2.020 -24.234 9.127 1.00 55.34 128 SER A C 1
ATOM 1034 O O . SER A 1 128 ? 3.202 -24.426 9.417 1.00 55.34 128 SER A O 1
ATOM 1036 N N . HIS A 1 129 ? 1.037 -25.105 9.368 1.00 53.12 129 HIS A N 1
ATOM 1037 C CA . HIS A 1 129 ? 1.241 -26.457 9.888 1.00 53.12 129 HIS A CA 1
ATOM 1038 C C . HIS A 1 129 ? 2.385 -27.184 9.146 1.00 53.12 129 HIS A C 1
ATOM 1040 O O . HIS A 1 129 ? 2.551 -26.939 7.947 1.00 53.12 129 HIS A O 1
ATOM 1046 N N . PRO A 1 130 ? 3.158 -28.036 9.853 1.00 56.56 130 PRO A N 1
ATOM 1047 C CA . PRO A 1 130 ? 4.283 -28.782 9.286 1.00 56.56 130 PRO A CA 1
ATOM 1048 C C . PRO A 1 130 ? 3.870 -29.733 8.159 1.00 56.56 130 PRO A C 1
ATOM 1050 O O . PRO A 1 130 ? 2.717 -30.226 8.188 1.00 56.56 130 PRO 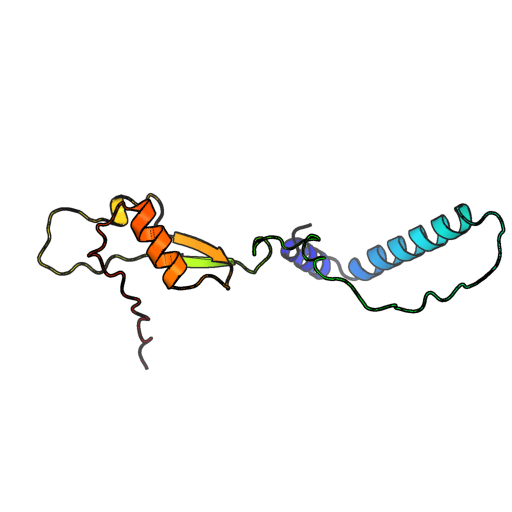A O 1
#

Sequence (130 aa):
MDNTLEEIIFKLVPGLREREQQQEIEFWKKNRSKENGEDDGPKSKKPRVDEENEQDADQDYHRSDPQIAICLDCLRNNGQMGENIVKGLMKKFIRCSTRVTVGTIKKFLSLKLKLPSSYEVSDTLNPSHP